Protein AF-A0A3C1UET6-F1 (afdb_monomer)

Mean predicted aligned error: 3.11 Å

Radius of gyration: 10.92 Å; Cα contacts (8 Å, |Δi|>4): 57; chains: 1; bounding box: 19×23×27 Å

Structure (mmCIF, N/CA/C/O backbone):
data_AF-A0A3C1UET6-F1
#
_entry.id   AF-A0A3C1UET6-F1
#
loop_
_atom_site.group_PDB
_atom_site.id
_atom_site.type_symbol
_atom_site.label_atom_id
_atom_site.label_alt_id
_atom_site.label_comp_id
_atom_site.label_asym_id
_atom_site.label_entity_id
_atom_site.label_seq_id
_atom_site.pdbx_PDB_ins_code
_atom_site.Cartn_x
_atom_site.Cartn_y
_atom_site.Cartn_z
_atom_site.occupancy
_atom_site.B_iso_or_equiv
_atom_site.auth_seq_id
_atom_site.auth_comp_id
_atom_site.auth_asym_id
_atom_site.auth_atom_id
_atom_site.pdbx_PDB_model_num
ATOM 1 N N . PHE A 1 1 ? -5.952 16.070 15.788 1.00 49.34 1 PHE A N 1
ATOM 2 C CA . PHE A 1 1 ? -5.559 15.910 14.375 1.00 49.34 1 PHE A CA 1
ATOM 3 C C . PHE A 1 1 ? -6.068 14.569 13.877 1.00 49.34 1 PHE A C 1
ATOM 5 O O . PHE A 1 1 ? -5.620 13.551 14.377 1.00 49.34 1 PHE A O 1
ATOM 12 N N . SER A 1 2 ? -7.031 14.553 12.957 1.00 54.50 2 SER A N 1
ATOM 13 C CA . SER A 1 2 ? -7.460 13.329 12.272 1.00 54.50 2 SER A CA 1
ATOM 14 C C . SER A 1 2 ? -7.041 13.472 10.817 1.00 54.50 2 SER A C 1
ATOM 16 O O . SER A 1 2 ? -7.750 14.121 10.050 1.00 54.50 2 SER A O 1
ATOM 18 N N . GLN A 1 3 ? -5.886 12.922 10.441 1.00 66.81 3 GLN A N 1
ATOM 19 C CA . GLN A 1 3 ? -5.674 12.590 9.036 1.00 66.81 3 GLN A CA 1
ATOM 20 C C . GLN A 1 3 ? -6.228 11.180 8.820 1.00 66.81 3 GLN A C 1
ATOM 22 O O . GLN A 1 3 ? -5.660 10.228 9.348 1.00 66.81 3 GLN A O 1
ATOM 27 N N . PRO A 1 4 ? -7.342 11.030 8.084 1.00 81.62 4 PRO A N 1
ATOM 28 C CA . PRO A 1 4 ? -7.993 9.736 7.893 1.00 81.62 4 PRO A CA 1
ATOM 29 C C . PRO A 1 4 ? -7.237 8.815 6.922 1.00 81.62 4 PRO A C 1
ATOM 31 O O . PRO A 1 4 ? -7.715 7.718 6.656 1.00 81.62 4 PRO A O 1
ATOM 34 N N . ARG A 1 5 ? -6.120 9.278 6.342 1.00 89.06 5 ARG A N 1
ATOM 35 C CA . ARG A 1 5 ? -5.390 8.608 5.263 1.00 89.06 5 ARG A CA 1
ATOM 36 C C . ARG A 1 5 ? -3.933 9.055 5.212 1.00 89.06 5 ARG A C 1
ATOM 38 O O . ARG A 1 5 ? -3.666 10.253 5.285 1.00 89.06 5 ARG A O 1
ATOM 45 N N . VAL A 1 6 ? -3.028 8.117 4.942 1.00 94.81 6 VAL A N 1
ATOM 46 C CA . VAL A 1 6 ? -1.613 8.365 4.624 1.00 94.81 6 VAL A CA 1
ATOM 47 C C . VAL A 1 6 ? -1.284 7.786 3.244 1.00 94.81 6 VAL A C 1
ATOM 49 O O . VAL A 1 6 ? -1.873 6.802 2.798 1.00 94.81 6 VAL A O 1
ATOM 52 N N . ARG A 1 7 ? -0.356 8.423 2.521 1.00 96.88 7 ARG A N 1
ATOM 53 C CA . ARG A 1 7 ? 0.143 7.952 1.220 1.00 96.88 7 ARG A CA 1
ATOM 54 C C . ARG A 1 7 ? 1.622 7.627 1.358 1.00 96.88 7 ARG A C 1
ATOM 56 O O . ARG A 1 7 ? 2.413 8.501 1.697 1.00 96.88 7 ARG A O 1
ATOM 63 N N . ILE A 1 8 ? 1.981 6.383 1.084 1.00 97.75 8 ILE A N 1
ATOM 64 C CA . ILE A 1 8 ? 3.352 5.892 1.165 1.00 97.75 8 ILE A CA 1
ATOM 65 C C . ILE A 1 8 ? 3.876 5.767 -0.261 1.00 97.75 8 ILE A C 1
ATOM 67 O O . ILE A 1 8 ? 3.521 4.827 -0.972 1.00 97.75 8 ILE A O 1
ATOM 71 N N . LEU A 1 9 ? 4.695 6.726 -0.689 1.00 98.06 9 LEU A N 1
ATOM 72 C CA . LEU A 1 9 ? 5.410 6.647 -1.959 1.00 98.06 9 LEU A CA 1
ATOM 73 C C . LEU A 1 9 ? 6.610 5.716 -1.791 1.00 98.06 9 LEU A C 1
ATOM 75 O O . LEU A 1 9 ? 7.546 6.032 -1.064 1.00 98.06 9 LEU A O 1
ATOM 79 N N . HIS A 1 10 ? 6.575 4.576 -2.471 1.00 97.75 10 HIS A N 1
ATOM 80 C CA . HIS A 1 10 ? 7.643 3.576 -2.424 1.00 97.75 10 HIS A CA 1
ATOM 81 C C . HIS A 1 10 ? 8.241 3.267 -3.804 1.00 97.75 10 HIS A C 1
ATOM 83 O O . HIS A 1 10 ? 9.213 2.522 -3.903 1.00 97.75 10 HIS A O 1
ATOM 89 N N . GLY A 1 11 ? 7.676 3.831 -4.876 1.00 97.56 11 GLY A N 1
ATOM 90 C CA . GLY A 1 11 ? 8.078 3.528 -6.248 1.00 97.56 11 GLY A CA 1
ATOM 91 C C . GLY A 1 11 ? 7.677 2.113 -6.673 1.00 97.56 11 GLY A C 1
ATOM 92 O O . GLY A 1 11 ? 7.203 1.303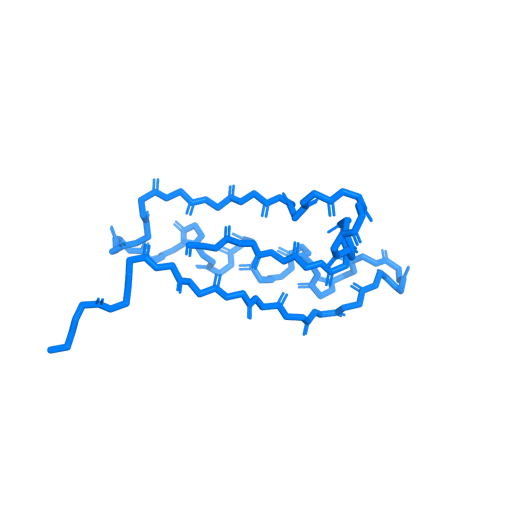 -5.873 1.00 97.56 11 GLY A O 1
ATOM 93 N N . THR A 1 12 ? 7.817 1.815 -7.961 1.00 97.00 12 THR A N 1
ATOM 94 C CA . THR A 1 12 ? 7.468 0.502 -8.519 1.00 97.00 12 THR A CA 1
ATOM 95 C C . THR A 1 12 ? 8.643 -0.468 -8.466 1.00 97.00 12 THR A C 1
ATOM 97 O O . THR A 1 12 ? 8.489 -1.540 -7.888 1.00 97.00 12 THR A O 1
ATOM 100 N N . GLY A 1 13 ? 9.822 -0.098 -8.984 1.00 95.06 13 GLY A N 1
ATOM 101 C CA . GLY A 1 13 ? 11.023 -0.952 -8.967 1.00 95.06 13 GLY A CA 1
ATOM 102 C C . GLY A 1 13 ? 10.726 -2.411 -9.350 1.00 95.06 13 GLY A C 1
ATOM 103 O O . GLY A 1 13 ? 9.926 -2.672 -10.244 1.00 95.06 13 GLY A O 1
ATOM 104 N N . THR A 1 14 ? 11.311 -3.367 -8.622 1.00 97.88 14 THR A N 1
ATOM 105 C CA . THR A 1 14 ? 10.946 -4.799 -8.696 1.00 97.88 14 THR A CA 1
ATOM 106 C C . THR A 1 14 ? 9.709 -5.160 -7.861 1.00 97.88 14 THR A C 1
ATOM 108 O O . THR A 1 14 ? 9.297 -6.314 -7.832 1.00 97.88 14 THR A O 1
ATOM 111 N N . GLY A 1 15 ? 9.125 -4.198 -7.140 1.00 97.94 15 GLY A N 1
ATOM 112 C CA . GLY A 1 15 ? 7.977 -4.401 -6.254 1.00 97.94 15 GLY A CA 1
ATOM 113 C C . GLY A 1 15 ? 8.318 -4.851 -4.830 1.00 97.94 15 GLY A C 1
ATOM 114 O O . GLY A 1 15 ? 7.410 -4.949 -4.004 1.00 97.94 15 GLY A O 1
ATOM 115 N N . ILE A 1 16 ? 9.597 -5.069 -4.493 1.00 98.25 16 ILE A N 1
ATOM 116 C CA . ILE A 1 16 ? 9.972 -5.601 -3.171 1.00 98.25 16 ILE A CA 1
ATOM 117 C C . ILE A 1 16 ? 9.558 -4.676 -2.019 1.00 98.25 16 ILE A C 1
ATOM 119 O O . ILE A 1 16 ? 9.040 -5.142 -1.005 1.00 98.25 16 ILE A O 1
A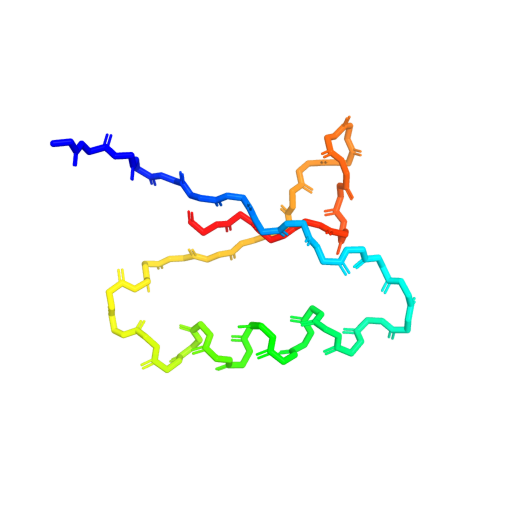TOM 123 N N . LEU A 1 17 ? 9.691 -3.356 -2.192 1.00 98.31 17 LEU A N 1
ATOM 124 C CA . LEU A 1 17 ? 9.319 -2.399 -1.152 1.00 98.31 17 LEU A CA 1
ATOM 125 C C . LEU A 1 17 ? 7.798 -2.366 -0.930 1.00 98.31 17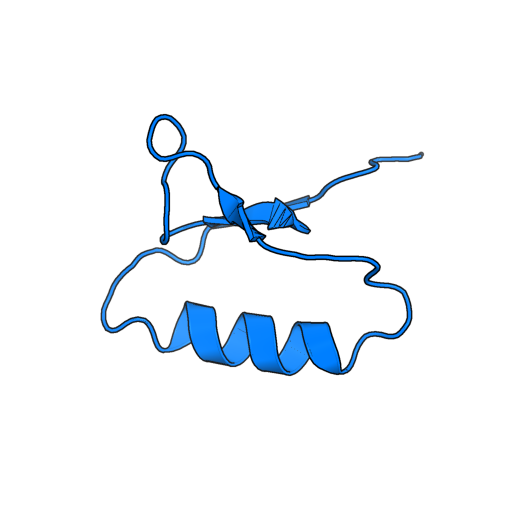 LEU A C 1
ATOM 127 O O . LEU A 1 17 ? 7.352 -2.374 0.214 1.00 98.31 17 LEU A O 1
ATOM 131 N N . LYS A 1 18 ? 6.997 -2.443 -2.004 1.00 98.31 18 LYS A N 1
ATOM 132 C CA . LYS A 1 18 ? 5.534 -2.602 -1.917 1.00 98.31 18 LYS A CA 1
ATOM 133 C C . LYS A 1 18 ? 5.163 -3.844 -1.104 1.00 98.31 18 LYS A C 1
ATOM 135 O O . LYS A 1 18 ? 4.292 -3.774 -0.239 1.00 98.31 18 LYS A O 1
ATOM 140 N N . GLN A 1 19 ? 5.809 -4.978 -1.383 1.00 98.56 19 GLN A N 1
ATOM 141 C CA . GLN A 1 19 ? 5.534 -6.233 -0.687 1.00 98.56 19 GLN A CA 1
ATOM 142 C C . GLN A 1 19 ? 5.860 -6.130 0.807 1.00 98.56 19 GLN A C 1
ATOM 144 O O . GLN A 1 19 ? 5.002 -6.450 1.628 1.00 98.56 19 GLN A O 1
ATOM 149 N N . LEU A 1 20 ? 7.057 -5.651 1.159 1.00 98.56 20 LEU A N 1
ATOM 150 C CA . LEU A 1 20 ? 7.491 -5.524 2.554 1.00 98.56 20 LEU A CA 1
ATOM 151 C C . LEU A 1 20 ? 6.617 -4.540 3.342 1.00 98.56 20 LEU A C 1
ATOM 153 O O . LEU A 1 20 ? 6.213 -4.844 4.462 1.00 98.56 20 LEU A O 1
ATOM 157 N N . ILE A 1 21 ? 6.250 -3.403 2.741 1.00 98.31 21 ILE A N 1
ATOM 158 C CA . ILE A 1 21 ? 5.320 -2.443 3.353 1.00 98.31 21 ILE A CA 1
ATOM 159 C C . ILE A 1 21 ? 3.974 -3.112 3.637 1.00 98.31 21 ILE A C 1
ATOM 161 O O . ILE A 1 21 ? 3.470 -3.016 4.749 1.00 98.31 21 ILE A O 1
ATOM 165 N N . ARG A 1 22 ? 3.387 -3.821 2.667 1.00 98.44 22 ARG A N 1
ATOM 166 C CA . ARG A 1 22 ? 2.074 -4.466 2.847 1.00 98.44 22 ARG A CA 1
ATOM 167 C C . ARG A 1 22 ? 2.125 -5.610 3.861 1.00 98.44 22 ARG A C 1
ATOM 169 O O . ARG A 1 22 ? 1.189 -5.763 4.640 1.00 98.44 22 ARG A O 1
ATOM 176 N N . GLN A 1 23 ? 3.222 -6.370 3.901 1.00 98.69 23 GLN A N 1
ATOM 177 C CA . GLN A 1 23 ? 3.465 -7.366 4.949 1.00 98.69 23 GLN A CA 1
ATOM 178 C C . GLN A 1 23 ? 3.518 -6.717 6.333 1.00 98.69 23 GLN A C 1
ATOM 180 O O . GLN A 1 23 ? 2.859 -7.205 7.245 1.00 98.69 23 GLN A O 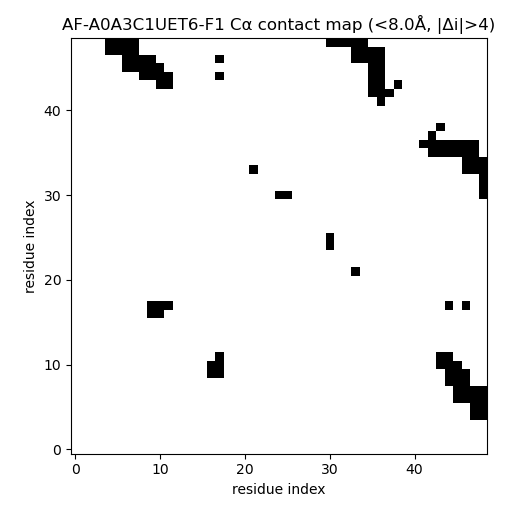1
ATOM 185 N N . TYR A 1 24 ? 4.234 -5.600 6.481 1.00 98.44 24 TYR A N 1
ATOM 186 C CA . TYR A 1 24 ? 4.270 -4.854 7.735 1.00 98.44 24 TYR A CA 1
ATOM 187 C C . TYR A 1 24 ? 2.890 -4.302 8.112 1.00 98.44 24 TYR A C 1
ATOM 189 O O . TYR A 1 24 ? 2.446 -4.508 9.236 1.00 98.44 24 TYR A O 1
ATOM 197 N N . LEU A 1 25 ? 2.164 -3.677 7.179 1.00 98.00 25 LEU A N 1
ATOM 198 C CA . LEU A 1 25 ? 0.823 -3.136 7.434 1.00 98.00 25 LEU A CA 1
ATOM 199 C C . LEU A 1 25 ? -0.166 -4.207 7.917 1.00 98.00 25 LEU A C 1
ATOM 201 O O . LEU A 1 25 ? -1.002 -3.907 8.760 1.00 98.00 25 LEU A O 1
ATOM 205 N N . ASN A 1 26 ? -0.037 -5.461 7.463 1.00 98.38 26 ASN A N 1
ATOM 206 C CA . ASN A 1 26 ? -0.842 -6.582 7.971 1.00 98.38 26 ASN A CA 1
ATOM 207 C C . ASN A 1 26 ? -0.601 -6.890 9.460 1.00 98.38 26 ASN A C 1
ATOM 209 O O . ASN A 1 26 ? -1.419 -7.565 10.080 1.00 98.38 26 ASN A O 1
ATOM 213 N N . THR A 1 27 ? 0.517 -6.437 10.032 1.00 98.38 27 THR A N 1
ATOM 214 C CA . THR A 1 27 ? 0.844 -6.623 11.457 1.00 98.38 27 THR A CA 1
ATOM 215 C C . THR A 1 27 ? 0.325 -5.490 12.345 1.00 98.38 27 THR A C 1
ATOM 217 O O . THR A 1 27 ? 0.243 -5.659 13.562 1.00 98.38 27 THR A O 1
ATOM 220 N N . VAL A 1 28 ? -0.055 -4.348 11.761 1.00 97.56 28 VAL A N 1
ATOM 221 C CA . VAL A 1 28 ? -0.501 -3.157 12.496 1.00 97.56 28 VAL A CA 1
ATOM 222 C C . VAL A 1 28 ? -2.014 -3.221 12.700 1.00 97.56 28 VAL A C 1
ATOM 224 O O . VAL A 1 28 ? -2.785 -3.034 11.762 1.00 97.56 28 VAL A O 1
ATOM 227 N N . LYS A 1 29 ? -2.456 -3.468 13.938 1.00 96.44 29 LYS A N 1
ATOM 228 C CA . LYS A 1 29 ? -3.881 -3.656 14.278 1.00 96.44 29 LYS A CA 1
ATOM 229 C C . LYS A 1 29 ? -4.737 -2.418 13.997 1.0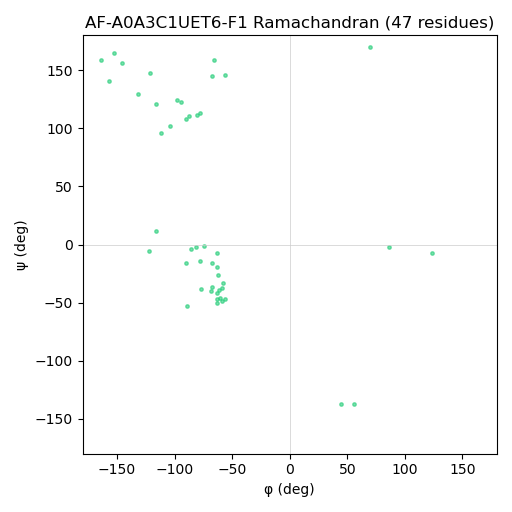0 96.44 29 LYS A C 1
ATOM 231 O O . LYS A 1 29 ? -5.936 -2.532 13.764 1.00 96.44 29 LYS A O 1
ATOM 236 N N . GLU A 1 30 ? -4.127 -1.241 14.029 1.00 94.6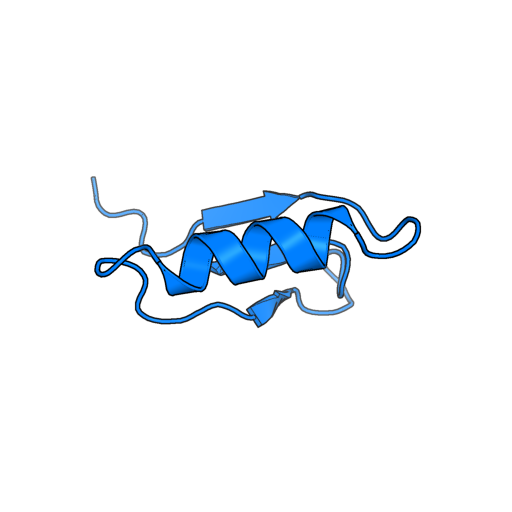2 30 GLU A N 1
ATOM 237 C CA . GLU A 1 30 ? -4.764 0.054 13.810 1.00 94.62 30 GLU A CA 1
ATOM 238 C C . GLU A 1 30 ? -5.024 0.342 12.319 1.00 94.62 30 GLU A C 1
ATOM 240 O O . GLU A 1 30 ? -5.807 1.238 11.991 1.00 94.62 30 GLU A O 1
ATOM 245 N N . VAL A 1 31 ? -4.409 -0.418 11.403 1.00 95.81 31 VAL A N 1
ATOM 246 C CA . VAL A 1 31 ? -4.616 -0.274 9.957 1.00 95.81 31 VAL A CA 1
ATOM 247 C C . VAL A 1 31 ? -5.907 -0.977 9.546 1.00 95.81 31 VAL A C 1
ATOM 249 O O . VAL A 1 31 ? -6.003 -2.200 9.542 1.00 95.81 31 VAL A O 1
ATOM 252 N N . LYS A 1 32 ? -6.912 -0.191 9.143 1.00 95.56 32 LYS A N 1
ATOM 253 C CA . LYS A 1 32 ? -8.212 -0.720 8.692 1.00 95.56 32 LYS A CA 1
ATOM 254 C C . LYS A 1 32 ? -8.171 -1.295 7.277 1.00 95.56 32 LYS A C 1
ATOM 256 O O . LYS A 1 32 ? -8.863 -2.264 6.986 1.00 95.56 32 LYS A O 1
ATOM 261 N N . SER A 1 33 ? -7.423 -0.663 6.376 1.00 96.69 33 SER A N 1
ATOM 262 C CA . SER A 1 33 ? -7.307 -1.082 4.978 1.00 96.69 33 SER A CA 1
ATOM 263 C C . SER A 1 33 ? -6.103 -0.427 4.324 1.00 96.69 33 SER A C 1
ATOM 265 O O . SER A 1 33 ? -5.695 0.647 4.749 1.00 96.69 33 SER A O 1
ATOM 267 N N . TYR A 1 34 ? -5.605 -1.015 3.240 1.00 98.12 34 TYR A N 1
ATOM 268 C CA . TYR A 1 34 ? -4.686 -0.337 2.336 1.00 98.12 34 TYR A CA 1
ATOM 269 C C . TYR A 1 34 ? -4.918 -0.784 0.891 1.00 98.12 34 TYR A C 1
ATOM 271 O O . TYR A 1 34 ? -5.448 -1.867 0.633 1.00 98.12 34 TYR A O 1
ATOM 279 N N . ARG A 1 35 ? -4.529 0.052 -0.070 1.00 98.06 35 ARG A N 1
ATOM 280 C CA . ARG A 1 35 ? -4.690 -0.214 -1.506 1.00 98.06 35 ARG A CA 1
ATOM 281 C C . ARG A 1 35 ? -3.624 0.498 -2.328 1.00 98.06 35 ARG A C 1
ATOM 283 O O . ARG A 1 35 ? -2.980 1.423 -1.840 1.00 98.06 35 ARG A O 1
ATOM 290 N N . ASP A 1 36 ? -3.485 0.089 -3.581 1.00 98.38 36 ASP A N 1
ATOM 291 C CA . ASP A 1 36 ? -2.714 0.867 -4.546 1.00 98.38 36 ASP A CA 1
ATOM 292 C C . ASP A 1 36 ? -3.445 2.189 -4.821 1.00 98.38 36 ASP A C 1
ATOM 294 O O . ASP A 1 36 ? -4.679 2.256 -4.816 1.00 98.38 36 ASP A O 1
ATOM 298 N N . GLU A 1 37 ? -2.683 3.250 -5.042 1.00 97.94 37 GLU A N 1
ATOM 299 C CA . GLU A 1 37 ? -3.237 4.534 -5.440 1.00 97.94 37 GLU A CA 1
ATOM 300 C C . GLU A 1 37 ? -3.880 4.462 -6.833 1.00 97.94 37 GLU A C 1
ATOM 302 O O . GLU A 1 37 ? -3.553 3.608 -7.659 1.00 97.94 37 GLU A O 1
ATOM 307 N N . HIS A 1 38 ? -4.781 5.398 -7.127 1.00 97.50 38 HIS A N 1
ATOM 308 C CA . HIS A 1 38 ? -5.285 5.571 -8.484 1.00 97.50 38 HIS A CA 1
ATOM 309 C C . HIS A 1 38 ? -4.145 5.811 -9.495 1.00 97.50 38 HIS A C 1
ATOM 311 O O . HIS A 1 38 ? -3.152 6.483 -9.199 1.00 97.50 38 HIS A O 1
ATOM 317 N N . VAL A 1 39 ? -4.306 5.312 -10.726 1.00 97.06 39 VAL A N 1
ATOM 318 C CA . VAL A 1 39 ? -3.249 5.334 -11.760 1.00 97.06 39 VAL A CA 1
ATOM 319 C C . VAL A 1 39 ? -2.788 6.759 -12.080 1.00 97.06 39 VAL A C 1
ATOM 321 O O . VAL A 1 39 ? -1.59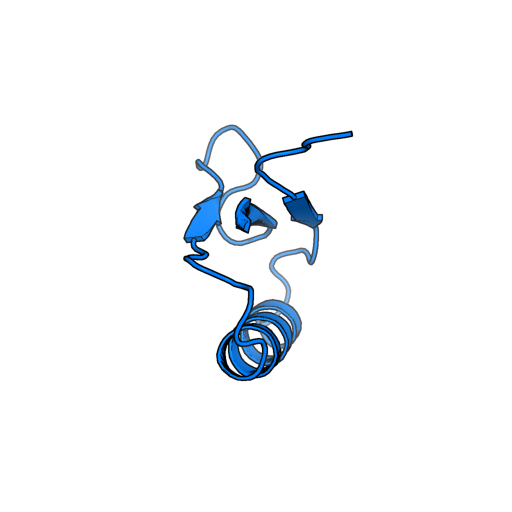6 7.004 -12.229 1.00 97.06 39 VAL A O 1
ATOM 324 N N . GLN A 1 40 ? -3.722 7.717 -12.094 1.00 97.69 40 GLN A N 1
ATOM 325 C CA . GLN A 1 40 ? -3.440 9.136 -12.359 1.00 97.69 40 GLN A CA 1
ATOM 326 C C . GLN A 1 40 ? -2.612 9.810 -11.259 1.00 97.69 40 GLN A C 1
ATOM 328 O O . GLN A 1 40 ? -2.073 10.889 -11.474 1.00 97.69 40 GLN A O 1
ATOM 333 N N . PHE A 1 41 ? -2.512 9.190 -10.082 1.00 96.31 41 PHE A N 1
ATOM 334 C CA . PHE A 1 41 ? -1.799 9.749 -8.941 1.00 96.31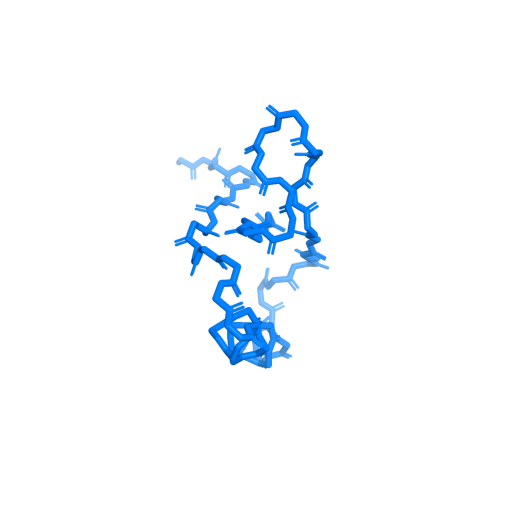 41 PHE A CA 1
ATOM 335 C C . PHE A 1 41 ? -0.584 8.918 -8.516 1.00 96.31 41 PHE A C 1
ATOM 337 O O . PHE A 1 41 ? -0.053 9.188 -7.443 1.00 96.31 41 PHE A O 1
ATOM 344 N N . GLY A 1 42 ? -0.143 7.945 -9.326 1.00 95.62 42 GLY A N 1
ATOM 345 C CA . GLY A 1 42 ? 1.073 7.150 -9.090 1.00 95.62 42 GLY A CA 1
ATOM 346 C C . GLY A 1 42 ? 0.864 5.632 -9.040 1.00 95.62 42 GLY A C 1
ATOM 347 O O . GLY A 1 42 ? 1.843 4.883 -9.024 1.00 95.62 42 GLY A O 1
ATOM 348 N N . GLY A 1 43 ? -0.388 5.163 -9.062 1.00 97.75 43 GLY A N 1
ATOM 349 C CA . GLY A 1 43 ? -0.710 3.748 -9.244 1.00 97.75 43 GLY A CA 1
ATOM 350 C C . GLY A 1 43 ? -0.049 2.822 -8.219 1.00 97.75 43 GLY A C 1
ATOM 351 O O . GLY A 1 43 ? 0.065 3.126 -7.032 1.00 97.75 43 GLY A O 1
ATOM 352 N N . ALA A 1 44 ? 0.462 1.696 -8.716 1.00 97.69 44 ALA A N 1
ATOM 353 C CA . ALA A 1 44 ? 1.119 0.668 -7.915 1.00 97.69 44 ALA A CA 1
ATOM 354 C C . ALA A 1 44 ? 2.411 1.121 -7.208 1.00 97.69 44 ALA A C 1
ATOM 356 O O . ALA A 1 44 ? 2.954 0.339 -6.434 1.00 97.69 44 ALA A O 1
ATOM 357 N N . GLY A 1 45 ? 2.923 2.331 -7.465 1.00 98.25 45 GLY A N 1
ATOM 358 C CA . GLY A 1 45 ? 4.086 2.897 -6.771 1.00 98.25 45 GLY A CA 1
ATOM 359 C C . GLY A 1 45 ? 3.752 3.608 -5.455 1.00 98.25 45 GLY A C 1
ATOM 360 O O . GLY A 1 45 ? 4.666 4.081 -4.772 1.00 98.25 45 GLY A O 1
ATOM 361 N N . ILE A 1 46 ? 2.464 3.711 -5.112 1.00 98.50 46 ILE A N 1
ATOM 362 C CA . ILE A 1 46 ? 1.983 4.348 -3.887 1.00 98.50 46 ILE A CA 1
ATOM 363 C C . ILE A 1 46 ? 0.970 3.434 -3.202 1.00 98.50 46 ILE A C 1
ATOM 365 O O . ILE A 1 46 ? -0.016 3.018 -3.809 1.00 98.50 46 ILE A O 1
ATOM 369 N N . THR A 1 47 ? 1.180 3.197 -1.908 1.00 98.56 47 THR A N 1
ATOM 370 C CA . THR A 1 47 ? 0.199 2.543 -1.038 1.00 98.56 47 THR A CA 1
ATOM 371 C C . THR A 1 47 ? -0.575 3.605 -0.263 1.00 98.56 47 THR A C 1
ATOM 373 O O . THR A 1 47 ? 0.010 4.439 0.429 1.00 98.56 47 THR A O 1
ATOM 376 N N . VAL A 1 48 ? -1.898 3.580 -0.387 1.00 97.62 48 VAL A N 1
ATOM 377 C CA . VAL A 1 48 ? -2.830 4.391 0.397 1.00 97.62 48 VAL A CA 1
ATOM 378 C C . VAL A 1 48 ? -3.298 3.562 1.579 1.00 97.62 48 VAL A C 1
ATOM 380 O O . VAL A 1 48 ? -3.852 2.484 1.358 1.00 97.62 48 VAL A O 1
ATOM 383 N N . VAL A 1 49 ? -3.090 4.073 2.791 1.00 96.75 49 VAL A N 1
ATOM 384 C CA . VAL A 1 49 ? -3.505 3.470 4.067 1.00 96.75 49 VAL A CA 1
ATOM 385 C C . VAL A 1 49 ? -4.535 4.368 4.729 1.00 96.75 49 VAL A C 1
ATOM 387 O O . VAL A 1 49 ? -4.272 5.594 4.773 1.00 96.75 49 VAL A O 1
#

pLDDT: mean 94.51, std 10.15, range [49.34, 98.69]

Secondary structure (DSSP, 8-state):
------EEE---TTSHHHHHHHHHHTT-TT----EEPPGGGTGGGEEE-

Nearest PDB structures (foldseek):
  2zqe-assembly1_A  TM=9.723E-01  e=9.743E-04  Thermus thermophilus HB8
  4od6-assembly1_A  TM=9.762E-01  e=1.803E-03  Deinococcus radiodurans R1 = ATCC 13939 = DSM 20539
  8r55-assembly1_z  TM=7.582E-01  e=1.976E-02  Bacillus subtilis
  8qpp-assembly1_W  TM=7.297E-01  e=2.319E-01  Bacillus subtilis

Solvent-accessible surface area (backbone atoms only — not comparable to full-atom values): 3042 Å² total; per-residue (Å²): 138,86,77,92,62,50,77,47,80,64,50,48,90,93,39,62,60,53,51,53,51,53,57,51,50,74,71,40,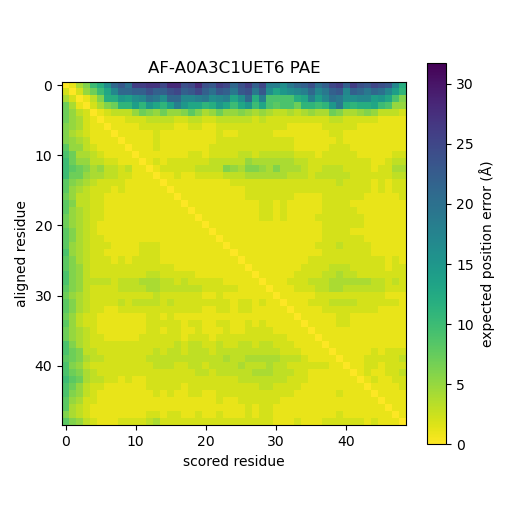87,86,58,88,59,71,43,65,36,58,70,95,77,53,14,80,20,21,43,35,62

Foldseek 3Di:
DDPVKDKDQQAPPVCPSVVVVVVVLVVDPPRPDKDADDVVVRGSRIIMD

Sequence (49 aa):
FSQPRVRILHGTGTGILKQLIRQYLNTVKEVKSYRDEHVQFGGAGITVV